Protein AF-A0A1H8Z4J7-F1 (afdb_monomer_lite)

Secondary structure (DSSP, 8-state):
-EEEEETTEEEEEETTTEEEEEE---SSPPPHHHHHHS--EEEEEPPTTS-GGG--GGGS---TT------HHHHHHHHHHHHHHHHHHHHHHHHHHS-------------S--HHHHHHHHHHHHHHHHHHTT-SSS------------

pLDDT: mean 73.07, std 20.24, range [37.69, 95.62]

Structure (mmCIF, N/CA/C/O backbone):
data_AF-A0A1H8Z4J7-F1
#
_entry.id   AF-A0A1H8Z4J7-F1
#
loop_
_atom_site.group_PDB
_atom_site.id
_atom_site.type_symbol
_atom_site.label_atom_id
_atom_site.label_alt_id
_atom_site.label_comp_id
_atom_site.label_asym_id
_atom_site.label_entity_id
_atom_site.label_seq_id
_atom_site.pdbx_PDB_ins_code
_atom_site.Cartn_x
_atom_site.Cartn_y
_atom_site.Cartn_z
_atom_site.occupancy
_atom_site.B_iso_or_equiv
_atom_site.auth_seq_id
_atom_site.auth_comp_id
_atom_site.auth_asym_id
_atom_site.auth_atom_id
_atom_site.pdbx_PDB_model_num
ATOM 1 N N . MET A 1 1 ? -9.553 7.501 0.071 1.00 84.44 1 MET A N 1
ATOM 2 C CA . MET A 1 1 ? -8.808 6.503 0.862 1.00 84.44 1 MET A CA 1
ATOM 3 C C . MET A 1 1 ? -7.608 7.204 1.461 1.00 84.44 1 MET A C 1
ATOM 5 O O . MET A 1 1 ? -6.874 7.839 0.710 1.0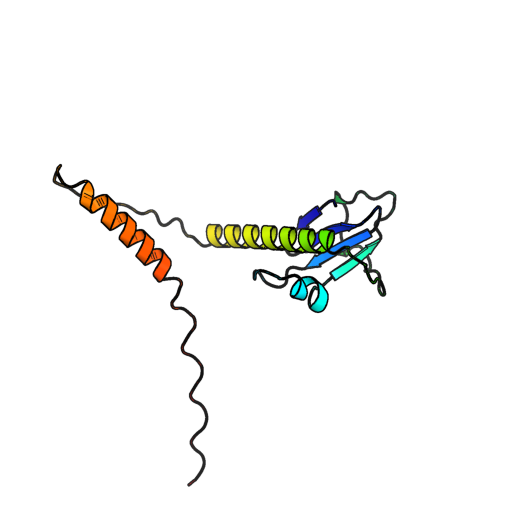0 84.44 1 MET A O 1
ATOM 9 N N . GLU A 1 2 ? -7.452 7.175 2.780 1.00 91.00 2 GLU A N 1
ATOM 10 C CA . GLU A 1 2 ? -6.272 7.767 3.422 1.00 91.00 2 GLU A CA 1
ATOM 11 C C . GLU A 1 2 ? -5.073 6.826 3.279 1.00 91.00 2 GLU A C 1
ATOM 13 O O . GLU A 1 2 ? -5.230 5.606 3.180 1.00 91.00 2 GLU A O 1
ATOM 18 N N . THR A 1 3 ? -3.865 7.385 3.205 1.00 94.19 3 THR A N 1
ATOM 19 C CA . THR A 1 3 ? -2.643 6.603 2.990 1.00 94.19 3 THR A CA 1
ATOM 20 C C . THR A 1 3 ? -1.508 7.129 3.847 1.00 94.19 3 THR A C 1
ATOM 22 O O . THR A 1 3 ? -1.215 8.324 3.844 1.00 94.19 3 THR A O 1
ATOM 25 N N . MET A 1 4 ? -0.826 6.214 4.526 1.00 94.62 4 MET A N 1
ATOM 26 C CA . MET A 1 4 ? 0.388 6.475 5.290 1.00 94.62 4 MET A CA 1
ATOM 27 C C . MET A 1 4 ? 1.521 5.610 4.728 1.00 94.62 4 MET A C 1
ATOM 29 O O . MET A 1 4 ? 1.294 4.496 4.259 1.00 94.62 4 MET A O 1
ATOM 33 N N . LYS A 1 5 ? 2.747 6.138 4.704 1.00 93.81 5 LYS A N 1
ATOM 34 C CA . LYS A 1 5 ? 3.886 5.512 4.014 1.00 93.81 5 LYS A CA 1
ATOM 35 C C . LYS A 1 5 ? 5.096 5.471 4.944 1.00 93.81 5 LYS A C 1
ATOM 37 O O . LYS A 1 5 ? 5.659 6.519 5.256 1.00 93.81 5 LYS A O 1
ATOM 42 N N . HIS A 1 6 ? 5.512 4.271 5.344 1.00 92.56 6 HIS A N 1
ATOM 43 C CA . HIS A 1 6 ? 6.707 4.044 6.157 1.00 92.56 6 HIS A CA 1
ATOM 44 C C . HIS A 1 6 ? 7.471 2.847 5.610 1.00 92.56 6 HIS A C 1
ATOM 46 O O . HIS A 1 6 ? 7.165 1.711 5.955 1.00 92.56 6 HIS A O 1
ATOM 52 N N . TYR A 1 7 ? 8.450 3.111 4.743 1.00 90.75 7 TYR A N 1
ATOM 53 C CA . TYR A 1 7 ? 9.228 2.078 4.066 1.00 90.75 7 TYR A CA 1
ATOM 54 C C . TYR A 1 7 ? 9.727 0.991 5.042 1.00 90.75 7 TYR A C 1
ATOM 56 O O . TYR A 1 7 ? 10.319 1.344 6.065 1.00 90.75 7 TYR A O 1
ATOM 64 N N . PRO A 1 8 ? 9.527 -0.307 4.735 1.00 93.62 8 PRO A N 1
ATOM 65 C CA . PRO A 1 8 ? 9.032 -0.869 3.468 1.00 93.62 8 PRO A CA 1
ATOM 66 C C . PRO A 1 8 ? 7.502 -1.010 3.356 1.00 93.62 8 PRO A C 1
ATOM 68 O O . PRO A 1 8 ? 7.020 -1.674 2.444 1.00 93.62 8 PRO A O 1
ATOM 71 N N . PHE A 1 9 ? 6.727 -0.400 4.247 1.00 94.56 9 PHE A N 1
ATOM 72 C CA . PHE A 1 9 ? 5.280 -0.583 4.347 1.00 94.56 9 PHE A CA 1
ATOM 73 C C . PHE A 1 9 ? 4.480 0.613 3.825 1.00 94.56 9 PHE A C 1
ATOM 75 O O . PHE A 1 9 ? 4.851 1.784 3.990 1.00 94.56 9 PHE A O 1
ATOM 82 N N . ILE A 1 10 ? 3.335 0.307 3.224 1.00 94.94 10 ILE A N 1
ATOM 83 C CA . ILE A 1 10 ? 2.305 1.275 2.859 1.00 94.94 10 ILE A CA 1
ATOM 84 C C . ILE A 1 10 ? 1.006 0.859 3.535 1.00 94.94 10 ILE A C 1
ATOM 86 O O . ILE A 1 10 ? 0.610 -0.299 3.463 1.00 94.94 10 ILE A O 1
ATOM 90 N N . TYR A 1 11 ? 0.350 1.816 4.175 1.00 95.06 11 TYR A N 1
ATOM 91 C CA . TYR A 1 11 ? -0.869 1.618 4.940 1.00 95.06 11 TYR A CA 1
ATOM 92 C C . TYR A 1 11 ? -2.004 2.334 4.227 1.00 95.06 11 TYR A C 1
ATOM 94 O O . TYR A 1 11 ? -1.878 3.517 3.891 1.00 95.06 11 TYR A O 1
ATOM 102 N N . PHE A 1 12 ? -3.120 1.644 4.048 1.00 93.38 12 PHE A N 1
ATOM 103 C CA . PHE A 1 12 ? -4.322 2.184 3.435 1.00 93.38 12 PHE A CA 1
ATOM 104 C C . PHE A 1 12 ? -5.488 2.048 4.402 1.00 93.38 12 PHE A C 1
ATOM 106 O O . PHE A 1 12 ? -5.836 0.933 4.789 1.00 93.38 12 PHE A O 1
ATOM 113 N N . LEU A 1 13 ? -6.102 3.173 4.772 1.00 92.31 13 LEU A N 1
ATOM 114 C CA . LEU A 1 13 ? -7.342 3.152 5.540 1.00 92.31 13 LEU A CA 1
ATOM 115 C C . LEU A 1 13 ? -8.496 2.843 4.587 1.00 92.31 13 LEU A C 1
ATOM 117 O O . LEU A 1 13 ? -8.942 3.704 3.819 1.00 92.31 13 LEU A O 1
ATOM 121 N N . TYR A 1 14 ? -8.932 1.593 4.621 1.00 86.88 14 TYR A N 1
ATOM 122 C CA . TYR A 1 14 ? -10.080 1.089 3.898 1.00 86.88 14 TYR A CA 1
ATOM 123 C C . TYR A 1 14 ? -11.336 1.231 4.768 1.00 86.88 14 TYR A C 1
ATOM 125 O O . TYR A 1 14 ? -11.369 0.851 5.938 1.00 86.88 14 TYR A O 1
ATOM 133 N N . GLU A 1 15 ? -12.382 1.822 4.195 1.00 83.12 15 GLU A N 1
ATOM 134 C CA . GLU A 1 15 ? -13.606 2.176 4.923 1.00 83.12 15 GLU A CA 1
ATOM 135 C C . GLU A 1 15 ? -13.326 3.010 6.192 1.00 83.12 15 GLU A C 1
ATOM 137 O O . GLU A 1 15 ? -12.624 4.016 6.113 1.00 83.12 15 GLU A O 1
ATOM 142 N N . ARG A 1 16 ? -13.933 2.668 7.340 1.00 83.88 16 ARG A N 1
ATOM 143 C CA . ARG A 1 16 ? -13.807 3.446 8.586 1.00 83.88 16 ARG A CA 1
ATOM 144 C C . ARG A 1 16 ? -12.737 2.908 9.530 1.00 83.88 16 ARG A C 1
ATOM 146 O O . ARG A 1 16 ? -12.059 3.699 10.173 1.00 83.88 16 ARG A O 1
ATOM 153 N N . ASN A 1 17 ? -12.594 1.586 9.607 1.00 89.12 17 ASN A N 1
ATOM 154 C CA . ASN A 1 17 ? -11.812 0.928 10.654 1.00 89.12 17 ASN A CA 1
ATOM 155 C C . ASN A 1 17 ? -10.943 -0.215 10.107 1.00 89.12 17 ASN A C 1
ATOM 157 O O . ASN A 1 17 ? -10.489 -1.046 10.883 1.00 89.12 17 ASN A O 1
ATOM 161 N N . GLN A 1 18 ? -10.752 -0.333 8.793 1.00 89.62 18 GLN A N 1
ATOM 162 C CA . GLN A 1 18 ? -9.920 -1.397 8.230 1.00 89.62 18 GLN A CA 1
ATOM 163 C C . GLN A 1 18 ? -8.630 -0.794 7.699 1.00 89.62 18 GLN A C 1
ATOM 165 O O . GLN A 1 18 ? -8.650 0.184 6.958 1.00 89.62 18 GLN A O 1
ATOM 170 N N . VAL A 1 19 ? -7.497 -1.370 8.073 1.00 92.38 19 VAL A N 1
ATOM 171 C CA . VAL A 1 19 ? -6.195 -0.957 7.559 1.00 92.38 19 VAL A CA 1
ATOM 172 C C . VAL A 1 19 ? -5.621 -2.097 6.744 1.00 92.38 19 VAL A C 1
ATOM 174 O O . VAL A 1 19 ? -5.421 -3.195 7.253 1.00 92.38 19 VAL A O 1
ATOM 177 N N . LEU A 1 20 ? -5.358 -1.825 5.470 1.00 91.69 20 LEU A N 1
ATOM 178 C CA . LEU A 1 20 ? -4.623 -2.729 4.598 1.00 91.69 20 LEU A CA 1
ATOM 179 C C . LEU A 1 20 ? -3.158 -2.308 4.601 1.00 91.69 20 LEU A C 1
ATOM 181 O O . LEU A 1 20 ? -2.834 -1.160 4.284 1.00 91.69 20 LEU A O 1
ATOM 185 N N . VAL A 1 21 ? -2.281 -3.236 4.955 1.00 93.19 21 VAL A N 1
ATOM 186 C CA . VAL A 1 21 ? -0.835 -3.040 4.955 1.00 93.19 21 VAL A CA 1
ATOM 187 C C . VAL A 1 21 ? -0.256 -3.797 3.776 1.00 93.19 21 VAL A C 1
ATOM 189 O O . VAL A 1 21 ? -0.456 -5.000 3.634 1.00 93.19 21 VAL A O 1
ATOM 192 N N . TYR A 1 22 ? 0.450 -3.067 2.922 1.00 92.44 22 TYR A N 1
ATOM 193 C CA . TYR A 1 22 ? 1.195 -3.614 1.802 1.00 92.44 22 TYR A CA 1
ATOM 194 C C . TYR A 1 22 ? 2.687 -3.505 2.077 1.00 92.44 22 TYR A C 1
ATOM 196 O O . TYR A 1 22 ? 3.206 -2.408 2.318 1.00 92.44 22 TYR A O 1
ATOM 204 N N . LYS A 1 23 ? 3.391 -4.630 1.979 1.00 93.56 23 LYS A N 1
ATOM 205 C CA . LYS A 1 23 ? 4.846 -4.664 2.104 1.00 93.56 23 LYS A CA 1
ATOM 206 C C . LYS A 1 23 ? 5.518 -4.639 0.735 1.00 93.56 23 LYS A C 1
ATOM 208 O O . LYS A 1 23 ? 5.305 -5.495 -0.121 1.00 93.56 23 LYS A O 1
ATOM 213 N N . ILE A 1 24 ? 6.400 -3.667 0.540 1.00 91.69 24 ILE A N 1
ATOM 214 C CA . ILE A 1 24 ? 7.225 -3.553 -0.661 1.00 91.69 24 ILE A CA 1
ATOM 215 C C . ILE A 1 24 ? 8.343 -4.590 -0.578 1.00 91.69 24 ILE A C 1
ATOM 217 O O . ILE A 1 24 ? 9.321 -4.415 0.146 1.00 91.69 24 ILE A O 1
ATOM 221 N N . GLN A 1 25 ? 8.203 -5.675 -1.338 1.00 89.69 25 GLN A N 1
ATOM 222 C CA . GLN A 1 25 ? 9.236 -6.709 -1.446 1.00 89.69 25 GLN A CA 1
ATOM 223 C C . GLN A 1 25 ? 10.372 -6.314 -2.395 1.00 89.69 25 GLN A C 1
ATOM 225 O O . GLN A 1 25 ? 11.535 -6.632 -2.157 1.00 89.69 25 GLN A O 1
ATOM 230 N N . THR A 1 26 ? 10.028 -5.654 -3.500 1.00 88.12 26 THR A N 1
ATOM 231 C CA . THR A 1 26 ? 10.975 -5.259 -4.543 1.00 88.12 26 THR A CA 1
ATOM 232 C C . THR A 1 26 ? 10.728 -3.815 -4.929 1.00 88.12 26 THR A C 1
ATOM 234 O O . THR A 1 26 ? 9.624 -3.295 -4.776 1.00 88.12 26 THR A O 1
ATOM 237 N N . LEU A 1 27 ? 11.757 -3.169 -5.465 1.00 90.12 27 LEU A N 1
ATOM 238 C CA . LEU A 1 27 ? 11.597 -1.847 -6.049 1.00 90.12 27 LEU A CA 1
ATOM 239 C C . LEU A 1 27 ? 11.074 -1.922 -7.483 1.00 90.12 27 LEU A C 1
ATOM 241 O O . LEU A 1 27 ? 11.043 -0.892 -8.134 1.00 90.12 27 LEU A O 1
ATOM 245 N N . ASP A 1 28 ? 10.705 -3.085 -8.016 1.00 90.81 28 ASP A N 1
ATOM 246 C CA . ASP A 1 28 ? 10.188 -3.180 -9.378 1.00 90.81 28 ASP A CA 1
ATOM 247 C C . ASP A 1 28 ? 8.781 -2.615 -9.503 1.00 90.81 28 ASP A C 1
ATOM 249 O O . ASP A 1 28 ? 8.006 -2.605 -8.552 1.00 90.81 28 ASP A O 1
ATOM 253 N N . TYR A 1 29 ? 8.471 -2.089 -10.689 1.00 90.38 29 TYR A N 1
ATOM 254 C CA . TYR A 1 29 ? 7.134 -1.581 -10.960 1.00 90.38 29 TYR A CA 1
ATOM 255 C C . TYR A 1 29 ? 6.158 -2.752 -10.888 1.00 90.38 29 TYR A C 1
ATOM 257 O O . TYR A 1 29 ? 6.369 -3.782 -11.534 1.00 90.38 29 TYR A O 1
ATOM 265 N N . ILE A 1 30 ? 5.102 -2.594 -10.102 1.00 91.19 30 ILE A N 1
ATOM 266 C CA . ILE A 1 30 ? 4.121 -3.645 -9.880 1.00 91.19 30 ILE A CA 1
ATOM 267 C C . ILE A 1 30 ? 2.886 -3.411 -10.741 1.00 91.19 30 ILE A C 1
ATOM 269 O O . ILE A 1 30 ? 2.467 -2.280 -10.980 1.00 91.19 30 ILE A O 1
ATOM 273 N N . THR A 1 31 ? 2.291 -4.498 -11.215 1.00 90.44 31 THR A N 1
ATOM 274 C CA . THR A 1 31 ? 1.026 -4.469 -11.954 1.00 90.44 31 THR A CA 1
ATOM 275 C C . THR A 1 31 ? -0.145 -4.842 -11.050 1.00 90.44 31 THR A C 1
ATOM 277 O O . THR A 1 31 ? 0.038 -5.319 -9.929 1.00 90.44 31 THR A O 1
ATOM 280 N N . LEU A 1 32 ? -1.363 -4.698 -11.572 1.00 88.19 32 LEU A N 1
ATOM 281 C CA . LEU A 1 32 ? -2.581 -5.166 -10.914 1.00 88.19 32 LEU A CA 1
ATOM 282 C C . LEU A 1 32 ? -2.492 -6.643 -10.500 1.00 88.19 32 LEU A C 1
ATOM 284 O O . LEU A 1 32 ? -2.835 -6.992 -9.376 1.00 88.19 32 LEU A O 1
ATOM 288 N N . ALA A 1 33 ? -1.971 -7.499 -11.385 1.00 86.69 33 ALA A N 1
ATOM 289 C CA . ALA A 1 33 ? -1.805 -8.924 -11.109 1.00 86.69 33 ALA A CA 1
ATOM 290 C C . ALA A 1 33 ? -0.804 -9.166 -9.971 1.00 86.69 33 ALA A C 1
ATOM 292 O O . ALA A 1 33 ? -1.028 -10.023 -9.123 1.00 86.69 33 ALA A O 1
ATOM 293 N N . ASN A 1 34 ? 0.269 -8.369 -9.890 1.00 86.19 34 ASN A N 1
ATOM 294 C CA . ASN A 1 34 ? 1.203 -8.455 -8.767 1.00 86.19 34 ASN A CA 1
ATOM 295 C C . ASN A 1 34 ? 0.516 -8.115 -7.444 1.00 86.19 34 ASN A C 1
ATOM 297 O O . ASN A 1 34 ? 0.741 -8.814 -6.465 1.00 86.19 34 ASN A O 1
ATOM 301 N N . VAL A 1 35 ? -0.325 -7.078 -7.428 1.00 84.56 35 VAL A N 1
ATOM 302 C CA . VAL A 1 35 ? -1.073 -6.672 -6.234 1.00 84.56 35 VAL A CA 1
ATOM 303 C C . VAL A 1 35 ? -2.077 -7.740 -5.802 1.00 84.56 35 VAL A C 1
ATOM 305 O O . VAL A 1 35 ? -2.160 -8.022 -4.612 1.00 84.56 35 VAL A O 1
ATOM 308 N N . VAL A 1 36 ? -2.814 -8.341 -6.737 1.00 83.81 36 VAL A N 1
ATOM 309 C CA . VAL A 1 36 ? -3.893 -9.296 -6.423 1.00 83.81 36 VAL A CA 1
ATOM 310 C C . VAL A 1 36 ? -3.368 -10.696 -6.106 1.00 83.81 36 VAL A C 1
ATOM 312 O O . VAL A 1 36 ? -3.841 -11.326 -5.169 1.00 83.81 36 VAL A O 1
ATOM 315 N N . GLU A 1 37 ? -2.412 -11.201 -6.885 1.00 79.75 37 GLU A N 1
ATOM 316 C CA . GLU A 1 37 ? -1.995 -12.609 -6.809 1.00 79.75 37 GLU A CA 1
ATOM 317 C C . GLU A 1 37 ? -0.768 -12.826 -5.923 1.00 79.75 37 GLU A C 1
ATOM 319 O O . GLU A 1 37 ? -0.580 -13.911 -5.377 1.00 79.75 37 GLU A O 1
ATOM 324 N N . LYS A 1 38 ? 0.109 -11.820 -5.834 1.00 77.75 38 LYS A N 1
ATOM 325 C CA . LYS A 1 38 ? 1.431 -11.938 -5.196 1.00 77.75 38 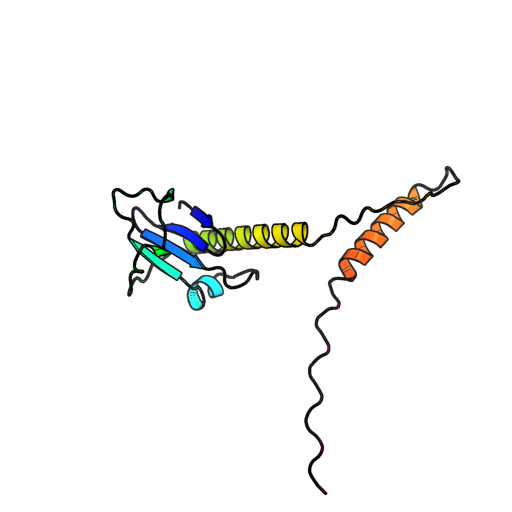LYS A CA 1
ATOM 326 C C . LYS A 1 38 ? 1.644 -10.946 -4.062 1.00 77.75 38 LYS A C 1
ATOM 328 O O . LYS A 1 38 ? 2.702 -10.975 -3.438 1.00 77.75 38 LYS A O 1
ATOM 333 N N . GLY A 1 39 ? 0.695 -10.042 -3.838 1.00 72.31 39 GLY A N 1
ATOM 334 C CA . GLY A 1 39 ? 0.829 -9.007 -2.831 1.00 72.31 39 GLY A CA 1
ATOM 335 C C . GLY A 1 39 ? 0.862 -9.622 -1.439 1.00 72.31 39 GLY A C 1
ATOM 336 O O . GLY A 1 39 ? -0.050 -10.358 -1.069 1.00 72.31 39 GLY A O 1
ATOM 337 N N . GLU A 1 40 ? 1.896 -9.298 -0.663 1.00 81.75 40 GLU A N 1
ATOM 338 C CA . GLU A 1 40 ? 1.884 -9.505 0.786 1.00 81.75 40 GLU A CA 1
ATOM 339 C C . GLU A 1 40 ? 0.984 -8.432 1.399 1.00 81.75 40 GLU A C 1
ATOM 341 O O . GLU A 1 40 ? 1.423 -7.311 1.677 1.00 81.75 40 GLU A O 1
ATOM 346 N N . TRP A 1 41 ? -0.296 -8.780 1.516 1.00 87.38 41 TRP A N 1
ATOM 347 C CA . TRP A 1 41 ? -1.315 -7.971 2.164 1.00 87.38 41 TRP A CA 1
ATOM 348 C C . TRP A 1 41 ? -1.607 -8.511 3.551 1.00 87.38 41 TRP A C 1
ATOM 350 O O . TRP A 1 41 ? -1.903 -9.693 3.719 1.00 87.38 41 TRP A O 1
ATOM 360 N N . GLU A 1 42 ? -1.608 -7.611 4.521 1.00 90.69 42 GLU A N 1
ATOM 361 C CA . GLU A 1 42 ? -2.088 -7.884 5.867 1.00 90.69 42 GLU A CA 1
ATOM 362 C C . GLU A 1 42 ? -3.247 -6.932 6.166 1.00 90.69 42 GLU A C 1
ATOM 364 O O . GLU A 1 42 ? -3.174 -5.727 5.913 1.00 90.69 42 GLU A O 1
ATOM 369 N N . GLY A 1 43 ? -4.357 -7.492 6.641 1.00 91.12 43 GLY A N 1
ATOM 370 C CA . GLY A 1 43 ? -5.544 -6.736 7.022 1.00 91.12 43 GLY A CA 1
ATOM 371 C C . GLY A 1 43 ? -5.608 -6.573 8.531 1.00 91.12 43 GLY A C 1
ATOM 372 O O . GLY A 1 43 ? -5.434 -7.542 9.266 1.00 91.12 43 GLY A O 1
ATOM 373 N N . TYR A 1 44 ? -5.900 -5.363 8.991 1.00 92.25 44 TYR A N 1
ATOM 374 C CA . TYR A 1 44 ? -6.026 -5.040 10.406 1.00 92.25 44 TYR A CA 1
ATOM 375 C C . TYR A 1 44 ? -7.323 -4.300 10.678 1.00 92.25 44 TYR A C 1
ATOM 377 O O . TYR A 1 44 ? -7.841 -3.564 9.837 1.00 92.25 44 TYR A O 1
ATOM 385 N N . GLU A 1 45 ? -7.827 -4.478 11.890 1.00 91.38 45 GLU A N 1
ATOM 386 C CA . GLU A 1 45 ? -8.948 -3.713 12.408 1.00 91.38 45 GLU A CA 1
ATOM 387 C C . GLU A 1 45 ? -8.405 -2.602 13.306 1.00 91.38 45 GLU A C 1
ATOM 389 O O . GLU A 1 45 ? -7.763 -2.863 14.320 1.00 91.38 45 GLU A O 1
ATOM 394 N N . LEU A 1 46 ? -8.652 -1.360 12.910 1.00 91.31 46 LEU A N 1
ATOM 395 C CA . LEU A 1 46 ? -8.331 -0.178 13.688 1.00 91.31 46 LEU A CA 1
ATOM 396 C C . LEU A 1 46 ? -9.370 -0.011 14.797 1.00 91.31 46 LEU A C 1
ATOM 398 O O . LEU A 1 46 ? -10.581 -0.050 14.549 1.00 91.31 46 LEU A O 1
ATOM 402 N N . LEU A 1 47 ? -8.905 0.206 16.027 1.00 88.62 47 LEU A N 1
ATOM 403 C CA . LEU A 1 47 ? -9.806 0.476 17.139 1.00 88.62 47 LEU A CA 1
ATOM 404 C C . LEU A 1 47 ? -10.565 1.792 16.890 1.00 88.62 47 LEU A C 1
ATOM 406 O O . LEU A 1 47 ? -9.953 2.770 16.468 1.00 88.62 47 LEU A O 1
ATOM 410 N N . PRO A 1 48 ? -11.871 1.887 17.210 1.00 84.12 48 PRO A N 1
ATOM 411 C CA . PRO A 1 48 ? -12.668 3.092 16.938 1.00 84.12 48 PRO A CA 1
ATOM 412 C C . PRO A 1 48 ? -12.125 4.386 17.564 1.00 84.12 48 PRO A C 1
ATOM 414 O O . PRO A 1 48 ? -12.450 5.480 17.111 1.00 84.12 48 PRO A O 1
ATOM 417 N N . SER A 1 49 ? -11.346 4.268 18.639 1.00 85.38 49 SER A N 1
ATOM 418 C CA . SER A 1 49 ? -10.723 5.385 19.353 1.00 85.38 49 SER A CA 1
ATOM 419 C C . SER A 1 49 ? -9.304 5.704 18.882 1.00 85.38 49 SER A C 1
ATOM 421 O O . SER A 1 49 ? -8.725 6.685 19.346 1.00 85.38 49 SER A O 1
ATOM 423 N N . GLU A 1 50 ? -8.716 4.869 18.026 1.00 87.88 50 GLU A N 1
ATOM 424 C CA . GLU A 1 50 ? -7.344 5.022 17.562 1.00 87.88 50 GLU A CA 1
ATOM 425 C C . GLU A 1 50 ? -7.313 5.764 16.217 1.00 87.88 50 GLU A C 1
ATOM 427 O O . GLU A 1 50 ? -7.979 5.352 15.266 1.00 87.88 50 GLU A O 1
ATOM 432 N N . PRO A 1 51 ? -6.551 6.864 16.096 1.00 91.06 51 PRO A N 1
ATOM 433 C CA . PRO A 1 51 ? -6.392 7.533 14.817 1.00 91.06 51 PRO A CA 1
ATOM 434 C C . PRO A 1 51 ? -5.495 6.716 13.880 1.00 91.06 51 PRO A C 1
ATOM 436 O O . PRO A 1 51 ? -4.456 6.191 14.271 1.00 91.06 51 PRO A O 1
ATOM 439 N N . PHE A 1 52 ? -5.841 6.691 12.593 1.00 92.62 52 PHE A N 1
ATOM 440 C CA . PHE A 1 52 ? -5.089 5.955 11.570 1.00 92.62 52 PHE A CA 1
ATOM 441 C C . PHE A 1 52 ? -3.593 6.322 11.517 1.00 92.62 52 PHE A C 1
ATOM 443 O O . PHE A 1 52 ? -2.742 5.478 11.256 1.00 92.62 52 PHE A O 1
ATOM 450 N N . THR A 1 53 ? -3.244 7.572 11.819 1.00 91.38 53 THR A N 1
ATOM 451 C CA . THR A 1 53 ? -1.857 8.061 11.802 1.00 91.38 53 THR A CA 1
ATOM 452 C C . THR A 1 53 ? -0.976 7.490 12.917 1.00 91.38 53 THR A C 1
ATOM 454 O O . THR A 1 53 ? 0.254 7.503 12.793 1.00 91.38 53 THR A O 1
ATOM 457 N N . THR A 1 54 ? -1.567 6.993 14.008 1.00 90.75 54 THR A N 1
ATOM 458 C CA . THR A 1 54 ? -0.819 6.366 15.109 1.00 90.75 54 THR A CA 1
ATOM 459 C C . THR A 1 54 ? -0.709 4.860 14.967 1.00 90.75 54 THR A C 1
ATOM 461 O O . THR A 1 54 ? 0.112 4.273 15.666 1.00 90.75 54 THR A O 1
ATOM 464 N N . PHE A 1 55 ? -1.465 4.260 14.045 1.00 92.38 55 PHE A N 1
ATOM 465 C CA . PHE A 1 55 ? -1.498 2.819 13.843 1.00 92.38 55 PHE A CA 1
ATOM 466 C C . PHE A 1 55 ? -0.096 2.242 13.585 1.00 92.38 55 PHE A C 1
ATOM 468 O O . PHE A 1 55 ? 0.705 2.795 12.815 1.00 92.38 55 PHE A O 1
ATOM 475 N N . ARG A 1 56 ? 0.201 1.116 14.244 1.00 91.31 56 ARG A N 1
ATOM 476 C CA . ARG A 1 56 ? 1.436 0.331 14.100 1.00 91.31 56 ARG A CA 1
ATOM 477 C C . ARG A 1 56 ? 1.072 -1.141 13.951 1.00 91.31 56 ARG A C 1
ATOM 479 O O . ARG A 1 56 ? 0.546 -1.750 14.881 1.00 91.31 56 ARG A O 1
ATOM 486 N N . HIS A 1 57 ? 1.357 -1.705 12.782 1.00 92.38 57 HIS A N 1
ATOM 487 C CA . HIS A 1 57 ? 0.977 -3.081 12.466 1.00 92.38 57 HIS A CA 1
ATOM 488 C C . HIS A 1 57 ? 1.744 -4.106 13.315 1.00 92.38 57 HIS A C 1
ATOM 490 O O . HIS A 1 57 ? 1.213 -5.163 13.619 1.00 92.38 57 HIS A O 1
ATOM 496 N N . GLU A 1 58 ? 2.944 -3.763 13.790 1.00 91.19 58 GLU A N 1
ATOM 497 C CA . GLU A 1 58 ? 3.782 -4.619 14.638 1.00 91.19 58 GLU A CA 1
ATOM 498 C C . GLU A 1 58 ? 3.213 -4.821 16.052 1.00 91.19 58 GLU A C 1
ATOM 500 O O . GLU A 1 58 ? 3.654 -5.708 16.781 1.00 91.19 58 GLU A O 1
ATOM 505 N N . GLN A 1 59 ? 2.272 -3.966 16.462 1.00 91.25 59 GLN A N 1
ATOM 506 C CA . GLN A 1 59 ? 1.608 -4.022 17.768 1.00 91.25 59 GLN A CA 1
ATOM 507 C C . GLN A 1 59 ? 0.223 -4.676 17.691 1.00 91.25 59 GLN A C 1
ATOM 509 O O . GLN A 1 59 ? -0.469 -4.752 18.704 1.00 91.25 59 GLN A O 1
ATOM 514 N N . SER A 1 60 ? -0.190 -5.103 16.497 1.00 88.75 60 SER A N 1
ATOM 515 C CA . SER A 1 60 ? -1.524 -5.624 16.222 1.00 88.75 60 SER A CA 1
ATOM 516 C C . SER A 1 60 ? -1.432 -7.005 15.591 1.00 88.75 60 SER A C 1
ATOM 518 O O . SER A 1 60 ? -0.513 -7.289 14.828 1.00 88.75 60 SER A O 1
ATOM 520 N N . ASP A 1 61 ? -2.423 -7.847 15.859 1.00 89.62 61 ASP A N 1
ATOM 521 C CA . ASP A 1 61 ? -2.530 -9.135 15.185 1.00 89.62 61 ASP A CA 1
ATOM 522 C C . ASP A 1 61 ? -3.268 -8.966 13.847 1.00 89.62 61 ASP A C 1
ATOM 524 O O . ASP A 1 61 ? -4.347 -8.354 13.814 1.00 89.62 61 ASP A O 1
ATOM 528 N N . PRO A 1 62 ? -2.720 -9.489 12.736 1.00 90.50 62 PRO A N 1
ATOM 529 C CA . PRO A 1 62 ? -3.410 -9.462 11.459 1.00 90.50 62 PRO A CA 1
ATOM 530 C C . PRO A 1 62 ? -4.691 -10.298 11.536 1.00 90.50 62 PRO A C 1
ATOM 532 O O . PRO A 1 62 ? -4.754 -11.355 12.168 1.00 90.50 62 PRO A O 1
ATOM 535 N N . LYS A 1 63 ? -5.741 -9.827 10.869 1.00 87.19 63 LYS A N 1
ATOM 536 C CA . LYS A 1 63 ? -7.012 -10.543 10.771 1.00 87.19 63 LYS A CA 1
ATOM 537 C C . LYS A 1 63 ? -6.913 -11.613 9.690 1.00 87.19 63 LYS A C 1
ATOM 539 O O . LYS A 1 63 ? -6.913 -11.319 8.495 1.00 87.19 63 LYS A O 1
ATOM 544 N N . GLU A 1 64 ? -6.876 -12.870 10.115 1.00 79.25 64 GLU A N 1
ATOM 545 C CA . GLU A 1 64 ? -6.975 -14.009 9.205 1.00 79.25 64 GLU A CA 1
ATOM 546 C C . GLU A 1 64 ? -8.392 -14.136 8.616 1.00 79.25 64 GLU A C 1
ATOM 548 O O . GLU A 1 64 ? -9.397 -13.847 9.269 1.00 79.25 64 GLU A O 1
ATOM 553 N N . GLY A 1 65 ? -8.482 -14.588 7.362 1.00 66.69 65 GLY A N 1
ATOM 554 C CA . GLY A 1 65 ? -9.761 -14.865 6.698 1.00 66.69 65 GLY A CA 1
ATOM 555 C C . GLY A 1 65 ? -10.483 -13.644 6.118 1.00 66.69 65 GLY A C 1
ATOM 556 O O . GLY A 1 65 ? -11.627 -13.767 5.680 1.00 66.69 65 GLY A O 1
ATOM 557 N N . TRP A 1 66 ? -9.842 -12.473 6.075 1.00 69.62 66 TRP A N 1
ATOM 558 C CA . TRP A 1 66 ? -10.386 -11.310 5.374 1.00 69.62 66 TRP A CA 1
ATOM 559 C C . TRP A 1 66 ? -10.118 -11.388 3.872 1.00 69.62 66 TRP A C 1
ATOM 561 O O . TRP A 1 66 ? -8.989 -11.243 3.410 1.00 69.62 66 TRP A O 1
ATOM 571 N N . SER A 1 67 ? -11.186 -11.555 3.095 1.00 65.12 67 SER A N 1
ATOM 572 C CA . SER A 1 67 ? -11.184 -11.219 1.673 1.00 65.12 67 SER A CA 1
ATOM 573 C C . SER A 1 67 ? -11.698 -9.792 1.517 1.00 65.12 67 SER A C 1
ATOM 575 O O . SER A 1 67 ? -12.890 -9.538 1.707 1.00 65.12 67 SER A O 1
ATOM 577 N N . PHE A 1 68 ? -10.820 -8.854 1.180 1.00 67.56 68 PHE A N 1
ATOM 578 C CA . PHE A 1 68 ? -11.237 -7.494 0.872 1.00 67.56 68 PHE A CA 1
ATOM 579 C C . PHE A 1 68 ? -11.624 -7.424 -0.611 1.00 67.56 68 PHE A C 1
ATOM 581 O O . PHE A 1 68 ? -10.808 -7.624 -1.509 1.00 67.56 68 PHE A O 1
ATOM 588 N N . TRP A 1 69 ? -12.910 -7.186 -0.870 1.00 65.38 69 TRP A N 1
ATOM 589 C CA . TRP A 1 69 ? -13.405 -6.933 -2.219 1.00 65.38 69 TRP A CA 1
ATOM 590 C C . TRP A 1 69 ? -13.155 -5.470 -2.561 1.00 65.38 69 TRP A C 1
ATOM 592 O O . TRP A 1 69 ? -13.857 -4.580 -2.088 1.00 65.38 69 TRP A O 1
ATOM 602 N N . VAL A 1 70 ? -12.136 -5.229 -3.379 1.00 72.50 70 VAL A N 1
ATOM 603 C CA . VAL A 1 70 ? -11.770 -3.889 -3.839 1.00 72.50 70 VAL A CA 1
ATOM 604 C C . VAL A 1 70 ? -12.412 -3.646 -5.196 1.00 72.50 70 VAL A C 1
ATOM 606 O O . VAL A 1 70 ? -12.217 -4.426 -6.128 1.00 72.50 70 VAL A O 1
ATOM 609 N N . ALA A 1 71 ? -13.164 -2.554 -5.329 1.00 81.12 71 ALA A N 1
ATOM 610 C CA . ALA A 1 71 ? -13.644 -2.106 -6.632 1.00 81.12 71 ALA A CA 1
ATOM 611 C C . ALA A 1 71 ? -12.457 -1.862 -7.584 1.00 81.12 71 ALA A C 1
ATOM 613 O O . ALA A 1 71 ? -11.401 -1.395 -7.157 1.00 81.12 71 ALA A O 1
ATOM 614 N N . ALA A 1 72 ? -12.618 -2.139 -8.881 1.00 80.12 72 ALA A N 1
ATOM 615 C CA . ALA A 1 72 ? -11.523 -2.034 -9.854 1.00 80.12 72 ALA A CA 1
ATOM 616 C C . ALA A 1 72 ? -10.844 -0.646 -9.857 1.00 80.12 72 ALA A C 1
ATOM 618 O O . ALA A 1 72 ? -9.625 -0.545 -9.983 1.00 80.12 72 ALA A O 1
ATOM 619 N N . GLU A 1 73 ? -11.624 0.415 -9.645 1.00 84.12 73 GLU A N 1
ATOM 620 C CA . GLU A 1 73 ? -11.141 1.793 -9.509 1.00 84.12 73 GLU A CA 1
ATOM 621 C C . GLU A 1 73 ? -10.228 1.996 -8.288 1.00 84.12 73 GLU A C 1
ATOM 623 O O . GLU A 1 73 ? -9.158 2.596 -8.397 1.00 84.12 73 GLU A O 1
ATOM 628 N N . HIS A 1 74 ? -10.594 1.429 -7.136 1.00 85.56 74 HIS A N 1
ATOM 629 C CA . HIS A 1 74 ? -9.777 1.475 -5.925 1.00 85.56 74 HIS A CA 1
ATOM 630 C C . HIS A 1 74 ? -8.495 0.658 -6.095 1.00 85.56 74 HIS A C 1
ATOM 632 O O . HIS A 1 74 ? -7.434 1.065 -5.628 1.00 85.56 74 HIS A O 1
ATOM 638 N N . LEU A 1 75 ? -8.577 -0.466 -6.806 1.00 87.25 75 LEU A N 1
ATOM 639 C CA . LEU A 1 75 ? -7.430 -1.323 -7.062 1.00 87.25 75 LEU A CA 1
ATOM 640 C C . LEU A 1 75 ? -6.405 -0.635 -7.976 1.00 87.25 75 LEU A C 1
ATOM 642 O O . LEU A 1 75 ? -5.208 -0.697 -7.700 1.00 87.25 75 LEU A O 1
ATOM 646 N N . SER A 1 76 ? -6.864 0.090 -9.004 1.00 90.12 76 SER A N 1
ATOM 647 C CA . SER A 1 76 ? -5.991 0.943 -9.823 1.00 90.12 76 SER A CA 1
ATOM 648 C C . SER A 1 76 ? -5.297 2.004 -8.968 1.00 90.12 76 SER A C 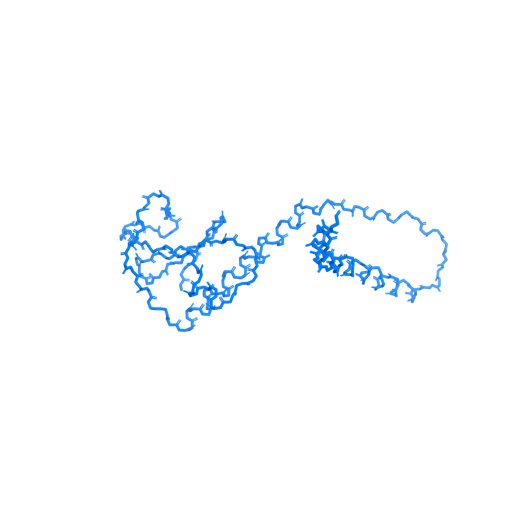1
ATOM 650 O O . SER A 1 76 ? -4.077 2.136 -9.020 1.00 90.12 76 SER A O 1
ATOM 652 N N . HIS A 1 77 ? -6.052 2.698 -8.111 1.00 91.06 77 HIS A N 1
ATOM 653 C CA . HIS A 1 77 ? -5.495 3.721 -7.225 1.00 91.06 77 HIS A CA 1
ATOM 654 C C . HIS A 1 77 ? -4.441 3.158 -6.253 1.00 91.06 77 HIS A C 1
ATOM 656 O O . HIS A 1 77 ? -3.437 3.819 -5.971 1.00 91.06 77 HIS A O 1
ATOM 662 N N . LEU A 1 78 ? -4.640 1.938 -5.735 1.00 91.31 78 LEU A N 1
ATOM 663 C CA . LEU A 1 78 ? -3.644 1.246 -4.910 1.00 91.31 78 LEU A CA 1
ATOM 664 C C . LEU A 1 78 ? -2.349 1.006 -5.692 1.00 91.31 78 LEU A C 1
ATOM 666 O O . LEU A 1 78 ? -1.278 1.377 -5.213 1.00 91.31 78 LEU A O 1
ATOM 670 N N . VAL A 1 79 ? -2.449 0.435 -6.897 1.00 92.44 79 VAL A N 1
ATOM 671 C CA . VAL A 1 79 ? -1.294 0.161 -7.767 1.00 92.44 79 VAL A CA 1
ATOM 672 C C . VAL A 1 79 ? -0.515 1.441 -8.060 1.00 92.44 79 VAL A C 1
ATOM 674 O O . VAL A 1 79 ? 0.704 1.464 -7.880 1.00 92.44 79 VAL A O 1
ATOM 677 N N . ASP A 1 80 ? -1.206 2.512 -8.449 1.00 94.31 80 ASP A N 1
ATOM 678 C CA . ASP A 1 80 ? -0.580 3.803 -8.745 1.00 94.31 80 ASP A CA 1
ATOM 679 C C . ASP A 1 80 ? 0.145 4.356 -7.512 1.00 94.31 80 ASP A C 1
ATOM 681 O O . ASP A 1 80 ? 1.325 4.700 -7.574 1.00 94.31 80 ASP A O 1
ATOM 685 N N . THR A 1 81 ? -0.512 4.323 -6.349 1.00 94.31 81 THR A N 1
ATOM 686 C CA . THR A 1 81 ? 0.069 4.817 -5.093 1.00 94.31 81 THR A CA 1
ATOM 687 C C . THR A 1 81 ? 1.319 4.041 -4.675 1.00 94.31 81 THR A C 1
ATOM 689 O O . THR A 1 81 ? 2.286 4.640 -4.183 1.00 94.31 81 THR A O 1
ATOM 692 N N . ILE A 1 82 ? 1.308 2.714 -4.844 1.00 94.19 82 ILE A N 1
ATOM 693 C CA . ILE A 1 82 ? 2.458 1.862 -4.531 1.00 94.19 82 ILE A CA 1
ATOM 694 C C . ILE A 1 82 ? 3.608 2.175 -5.489 1.00 94.19 82 ILE A C 1
ATOM 696 O O . ILE A 1 82 ? 4.733 2.407 -5.043 1.00 94.19 82 ILE A O 1
ATOM 700 N N . ASN A 1 83 ? 3.327 2.236 -6.790 1.00 95.62 83 ASN A N 1
ATOM 701 C CA . ASN A 1 83 ? 4.334 2.510 -7.806 1.00 95.62 83 ASN A CA 1
ATOM 702 C C . ASN A 1 83 ? 4.964 3.897 -7.656 1.00 95.62 83 ASN A C 1
ATOM 704 O O . ASN A 1 83 ? 6.185 4.024 -7.766 1.00 95.62 83 ASN A O 1
ATOM 708 N N . ASP A 1 84 ? 4.172 4.918 -7.336 1.00 95.06 84 ASP A N 1
ATOM 709 C CA . ASP A 1 84 ? 4.675 6.259 -7.037 1.00 95.06 84 ASP A CA 1
ATOM 710 C C . ASP A 1 84 ? 5.643 6.241 -5.854 1.00 95.06 84 ASP A C 1
ATOM 712 O O . ASP A 1 84 ? 6.705 6.873 -5.882 1.00 95.06 84 ASP A O 1
ATOM 716 N N . TYR A 1 85 ? 5.310 5.481 -4.808 1.00 95.06 85 TYR A N 1
ATOM 717 C CA . TYR A 1 85 ? 6.180 5.370 -3.647 1.00 95.06 85 TYR A CA 1
ATOM 718 C C . TYR A 1 85 ? 7.454 4.575 -3.953 1.00 95.06 85 TYR A C 1
ATOM 720 O O . TYR A 1 85 ? 8.540 5.009 -3.572 1.00 95.06 85 TYR A O 1
ATOM 728 N N . ILE A 1 86 ? 7.358 3.485 -4.716 1.00 93.81 86 ILE A N 1
ATOM 729 C CA . ILE A 1 86 ? 8.516 2.733 -5.216 1.00 93.81 86 ILE A CA 1
ATOM 730 C C . ILE A 1 86 ? 9.451 3.643 -6.025 1.00 93.81 86 ILE A C 1
ATOM 732 O O . ILE A 1 86 ? 10.667 3.633 -5.818 1.00 93.81 86 ILE A O 1
ATOM 736 N N . GLN A 1 87 ? 8.904 4.473 -6.919 1.00 93.56 87 GLN A N 1
ATOM 737 C CA . GLN A 1 87 ? 9.697 5.426 -7.696 1.00 93.56 87 GLN A CA 1
ATOM 738 C C . GLN A 1 87 ? 10.387 6.466 -6.811 1.00 93.56 87 GLN A C 1
ATOM 740 O O . GLN A 1 87 ? 11.551 6.796 -7.053 1.00 93.56 87 GLN A O 1
ATOM 745 N N . LEU A 1 88 ? 9.695 6.978 -5.790 1.00 92.81 88 LEU A N 1
ATOM 746 C CA . LEU A 1 88 ? 10.281 7.908 -4.828 1.00 92.81 88 LEU A CA 1
ATOM 747 C C . LEU A 1 88 ? 11.464 7.268 -4.087 1.00 92.81 88 LEU A C 1
ATOM 749 O O . LEU A 1 88 ? 12.527 7.882 -3.991 1.00 92.81 88 LEU A O 1
ATOM 753 N N . GLN A 1 89 ? 11.306 6.024 -3.626 1.00 91.50 89 GLN A N 1
ATOM 754 C CA . GLN A 1 89 ? 12.369 5.292 -2.934 1.00 91.50 89 GLN A CA 1
ATOM 755 C C . GLN A 1 89 ? 13.562 5.015 -3.851 1.00 91.50 89 GLN A C 1
ATOM 757 O O . GLN A 1 89 ? 14.699 5.291 -3.474 1.00 91.50 89 GLN A O 1
ATOM 762 N N . ARG A 1 90 ? 13.321 4.587 -5.098 1.00 89.81 90 ARG A N 1
ATOM 763 C CA . ARG A 1 90 ? 14.380 4.426 -6.111 1.00 89.81 90 ARG A CA 1
ATOM 764 C C . ARG A 1 90 ? 15.188 5.706 -6.302 1.00 89.81 90 ARG A C 1
ATOM 766 O O . ARG A 1 90 ? 16.415 5.670 -6.248 1.00 89.81 90 ARG A O 1
ATOM 773 N N . LYS A 1 91 ? 14.507 6.841 -6.497 1.00 88.75 91 LYS A N 1
ATOM 774 C CA . LYS A 1 91 ? 15.165 8.145 -6.670 1.00 88.75 91 LYS A CA 1
ATOM 775 C C . LYS A 1 91 ? 16.005 8.505 -5.448 1.00 88.75 91 LYS A C 1
ATOM 777 O O . LYS A 1 91 ? 17.157 8.893 -5.614 1.00 88.75 91 LYS A O 1
ATOM 782 N N . SER A 1 92 ? 15.460 8.323 -4.243 1.00 85.75 92 SER A N 1
ATOM 783 C CA . SER A 1 92 ? 16.186 8.581 -2.997 1.00 85.75 92 SER A CA 1
ATOM 784 C C . SER A 1 92 ? 17.473 7.750 -2.911 1.00 85.75 92 SER A C 1
ATOM 786 O O . SER A 1 92 ? 18.546 8.314 -2.705 1.00 85.75 92 SER A O 1
ATOM 788 N N . MET A 1 93 ? 17.408 6.448 -3.195 1.00 81.31 93 MET A N 1
ATOM 789 C CA . MET A 1 93 ? 18.582 5.567 -3.150 1.00 81.31 93 MET A CA 1
ATOM 790 C C . MET A 1 93 ? 19.644 5.925 -4.199 1.00 81.31 93 MET A C 1
ATOM 792 O O . MET A 1 93 ? 20.840 5.883 -3.902 1.00 81.31 93 MET A O 1
ATOM 796 N N . MET A 1 94 ? 19.229 6.324 -5.407 1.00 75.69 94 MET A N 1
ATOM 797 C CA . MET A 1 94 ? 20.155 6.791 -6.446 1.00 75.69 94 MET A CA 1
ATOM 798 C C . MET A 1 94 ? 20.831 8.108 -6.054 1.00 75.69 94 MET A C 1
ATOM 800 O O . MET A 1 94 ? 22.024 8.270 -6.281 1.00 75.69 94 MET A O 1
ATOM 804 N N . THR A 1 95 ? 20.115 9.033 -5.407 1.00 65.69 95 THR A N 1
ATOM 805 C CA . THR A 1 95 ? 20.721 10.290 -4.933 1.00 65.69 95 THR A CA 1
ATOM 806 C C . THR A 1 95 ? 21.712 10.094 -3.787 1.00 65.69 95 THR A C 1
ATOM 808 O O . THR A 1 95 ? 22.657 10.866 -3.675 1.00 65.69 95 THR A O 1
ATOM 811 N N . THR A 1 96 ? 21.548 9.059 -2.957 1.00 58.16 96 THR A N 1
ATOM 812 C CA . THR A 1 96 ? 22.500 8.749 -1.876 1.00 58.16 96 THR A CA 1
ATOM 813 C C . THR A 1 96 ? 23.756 8.033 -2.387 1.00 58.16 96 THR A C 1
ATOM 815 O O . THR A 1 96 ? 24.814 8.140 -1.775 1.00 58.16 96 THR A O 1
ATOM 818 N N . THR A 1 97 ? 23.658 7.312 -3.510 1.00 52.72 97 THR A N 1
ATOM 819 C CA . THR A 1 97 ? 24.781 6.574 -4.123 1.00 52.72 97 THR A CA 1
ATOM 820 C C . THR A 1 97 ? 25.495 7.344 -5.227 1.00 52.72 97 THR A C 1
ATOM 822 O O . THR A 1 97 ? 26.665 7.070 -5.496 1.00 52.72 97 THR A O 1
ATOM 825 N N . ALA A 1 98 ? 24.844 8.344 -5.824 1.00 53.22 98 ALA A N 1
ATOM 826 C CA . ALA A 1 98 ? 25.503 9.343 -6.644 1.00 53.22 98 ALA A CA 1
ATOM 827 C C . ALA A 1 98 ? 26.402 10.201 -5.742 1.00 53.22 98 ALA A C 1
ATOM 829 O O . ALA A 1 98 ? 26.006 11.259 -5.253 1.00 53.22 98 ALA A O 1
ATOM 830 N N . GLN A 1 99 ? 27.635 9.730 -5.516 1.00 48.22 99 GLN A N 1
ATOM 831 C CA . GLN A 1 99 ? 28.740 10.603 -5.141 1.00 48.22 99 GLN A CA 1
ATOM 832 C C . GLN A 1 99 ? 28.637 11.858 -6.001 1.00 48.22 99 GLN A C 1
ATOM 834 O O . GLN A 1 99 ? 28.464 11.758 -7.216 1.00 48.22 99 GLN A O 1
ATOM 839 N N . VAL A 1 100 ? 28.698 13.026 -5.363 1.00 49.22 100 VAL A N 1
ATOM 840 C CA . VAL A 1 100 ? 28.768 14.321 -6.036 1.00 49.22 100 VAL A CA 1
ATOM 841 C C . VAL A 1 100 ? 29.956 14.266 -6.992 1.00 49.22 100 VAL A C 1
ATOM 843 O O . VAL A 1 100 ? 31.099 14.489 -6.599 1.00 49.22 100 VAL A O 1
ATOM 846 N N . VAL A 1 101 ? 29.702 13.913 -8.252 1.00 50.44 101 VAL A N 1
ATOM 847 C CA . VAL A 1 101 ? 30.697 14.012 -9.309 1.00 50.44 101 VAL A CA 1
ATOM 848 C C . VAL A 1 101 ? 30.783 15.497 -9.592 1.00 50.44 101 VAL A C 1
ATOM 850 O O . VAL A 1 101 ? 29.989 16.059 -10.343 1.00 50.44 101 VAL A O 1
ATOM 853 N N . HIS A 1 102 ? 31.704 16.160 -8.901 1.00 46.81 102 HIS A N 1
ATOM 854 C CA . HIS A 1 102 ? 32.068 17.526 -9.209 1.00 46.81 102 HIS A CA 1
ATOM 855 C C . HIS A 1 102 ? 32.695 17.487 -10.603 1.00 46.81 102 HIS A C 1
ATOM 857 O O . HIS A 1 102 ? 33.862 17.130 -10.761 1.00 46.81 102 HIS A O 1
ATOM 863 N N . ILE A 1 103 ? 31.901 17.774 -11.635 1.00 57.47 103 ILE A N 1
ATOM 864 C CA . ILE A 1 103 ? 32.419 17.947 -12.989 1.00 57.47 103 ILE A CA 1
ATOM 865 C C . ILE A 1 103 ? 33.220 19.249 -12.957 1.00 57.47 103 ILE A C 1
ATOM 867 O O . ILE A 1 103 ? 32.694 20.339 -13.169 1.00 57.47 103 ILE A O 1
ATOM 871 N N . VAL A 1 104 ? 34.500 19.143 -12.601 1.00 44.00 104 VAL A N 1
ATOM 872 C CA . VAL A 1 104 ? 35.467 20.221 -12.773 1.00 44.00 104 VAL A CA 1
ATOM 873 C C . VAL A 1 104 ? 35.743 20.291 -14.269 1.00 44.00 104 VAL A C 1
ATOM 875 O O . VAL A 1 104 ? 36.473 19.469 -14.817 1.00 44.00 104 VAL A O 1
ATOM 878 N N . CYS A 1 105 ? 35.130 21.258 -14.949 1.00 47.38 105 CYS A N 1
ATOM 879 C CA . CYS A 1 105 ? 35.590 21.665 -16.270 1.00 47.38 105 CYS A CA 1
ATOM 880 C C . CYS A 1 105 ? 36.937 22.369 -16.091 1.00 47.38 105 CYS A C 1
ATOM 882 O O . CYS A 1 105 ? 36.991 23.585 -15.908 1.00 47.38 105 CYS A O 1
ATOM 884 N N . SER A 1 106 ? 38.024 21.600 -16.105 1.00 47.69 106 SER A N 1
ATOM 885 C CA . SER A 1 106 ? 39.366 22.153 -16.238 1.00 47.69 106 SER A CA 1
ATOM 886 C C . SER A 1 106 ? 39.501 22.751 -17.639 1.00 47.69 106 SER A C 1
ATOM 888 O O . SER A 1 106 ? 39.678 22.039 -18.619 1.00 47.69 106 SER A O 1
ATOM 890 N N . GLU A 1 107 ? 39.326 24.069 -17.686 1.00 46.47 107 GLU A N 1
ATOM 891 C CA . GLU A 1 107 ? 39.967 25.016 -18.600 1.0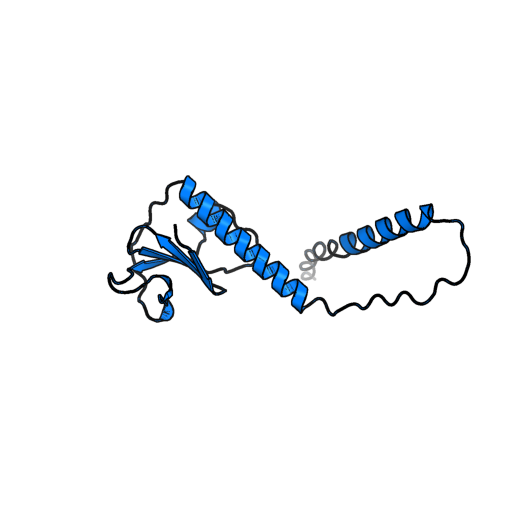0 46.47 107 GLU A CA 1
ATOM 892 C C . GLU A 1 107 ? 39.933 24.664 -20.098 1.00 46.47 107 GLU A C 1
ATOM 894 O O . GLU A 1 107 ? 40.848 24.058 -20.646 1.00 46.47 107 GLU A O 1
ATOM 899 N N . LEU A 1 108 ? 38.919 25.174 -20.805 1.00 43.81 108 LEU A N 1
ATOM 900 C CA . LEU A 1 108 ? 39.050 25.465 -22.235 1.00 43.81 108 LEU A CA 1
ATOM 901 C C . LEU A 1 108 ? 39.516 26.916 -22.389 1.00 43.81 108 LEU A C 1
ATOM 903 O O . LEU A 1 108 ? 38.713 27.848 -22.440 1.00 43.81 108 LEU A O 1
ATOM 907 N N . GLN A 1 109 ? 40.832 27.109 -22.431 1.00 45.72 109 GLN A N 1
ATOM 908 C CA . GLN A 1 109 ? 41.424 28.330 -22.965 1.00 45.72 109 GLN A CA 1
ATOM 909 C C . GLN A 1 109 ? 41.313 28.318 -24.500 1.00 45.72 109 GLN A C 1
ATOM 911 O O . GLN A 1 109 ? 41.694 27.348 -25.144 1.00 45.72 109 GLN A O 1
ATOM 916 N N . GLN A 1 110 ? 40.841 29.451 -25.042 1.00 49.00 110 GLN A N 1
ATOM 917 C CA . GLN A 1 110 ? 40.885 29.907 -26.446 1.00 49.00 110 GLN A CA 1
ATOM 918 C C . GLN A 1 110 ? 39.794 29.422 -27.429 1.00 49.00 110 GLN A C 1
ATOM 920 O O . GLN A 1 110 ? 39.887 28.356 -28.019 1.00 49.00 110 GLN A O 1
ATOM 925 N N . ALA A 1 111 ? 38.822 30.312 -27.695 1.00 41.50 111 ALA A N 1
ATOM 926 C CA . ALA A 1 111 ? 38.519 30.948 -29.000 1.00 41.50 111 ALA A CA 1
ATOM 927 C C . ALA A 1 111 ? 37.001 31.257 -29.155 1.00 41.50 111 ALA A C 1
ATOM 929 O O . ALA A 1 111 ? 36.170 30.404 -28.850 1.00 41.50 111 ALA A O 1
ATOM 930 N N . PRO A 1 112 ? 36.592 32.457 -29.626 1.00 49.84 112 PRO A N 1
ATOM 931 C CA . PRO A 1 112 ? 35.21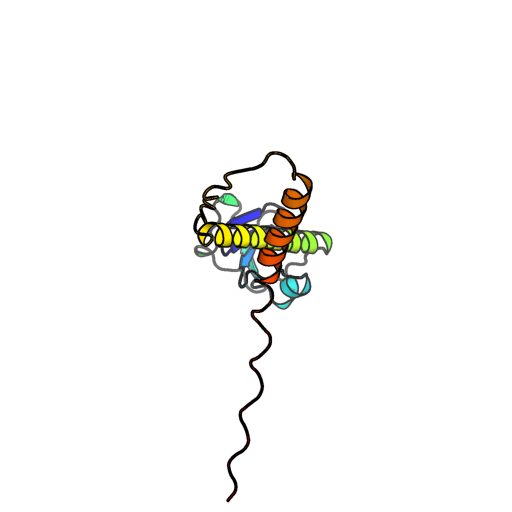5 32.952 -29.480 1.00 49.84 112 PRO A CA 1
ATOM 932 C C . PRO A 1 112 ? 34.231 32.594 -30.615 1.00 49.84 112 PRO A C 1
ATOM 934 O O . PRO A 1 112 ? 33.270 33.332 -30.820 1.00 49.84 112 PRO A O 1
ATOM 937 N N . TYR A 1 113 ? 34.408 31.504 -31.367 1.00 47.75 113 TYR A N 1
ATOM 938 C CA . TYR A 1 113 ? 33.557 31.265 -32.546 1.00 47.75 113 TYR A CA 1
ATOM 939 C C . TYR A 1 113 ? 33.087 29.826 -32.763 1.00 47.75 113 TYR A C 1
ATOM 941 O O . TYR A 1 113 ? 33.058 29.381 -33.897 1.00 47.75 113 TYR A O 1
ATOM 949 N N . GLU A 1 114 ? 32.627 29.087 -31.746 1.00 53.81 114 GLU A N 1
ATOM 950 C CA . GLU A 1 114 ? 31.957 27.808 -32.062 1.00 53.81 114 GLU A CA 1
ATOM 951 C C . GLU A 1 114 ? 30.896 27.319 -31.059 1.00 53.81 114 GLU A C 1
ATOM 953 O O . GLU A 1 114 ? 30.894 26.186 -30.579 1.00 53.81 114 GLU A O 1
ATOM 958 N N . TRP A 1 115 ? 29.897 28.164 -30.792 1.00 50.41 115 TRP A N 1
ATOM 959 C CA . TRP A 1 115 ? 28.737 27.813 -29.955 1.00 50.41 115 TRP A CA 1
ATOM 960 C C . TRP A 1 115 ? 27.876 26.657 -30.503 1.00 50.41 115 TRP A C 1
ATOM 962 O O . TRP A 1 115 ? 27.148 26.016 -29.743 1.00 50.41 115 TRP A O 1
ATOM 972 N N . HIS A 1 116 ? 27.968 26.335 -31.798 1.00 53.97 116 HIS A N 1
ATOM 973 C CA . HIS A 1 116 ? 27.214 25.225 -32.391 1.00 53.97 116 HIS A CA 1
ATOM 974 C C . HIS A 1 116 ? 27.783 23.835 -32.054 1.00 53.97 116 HIS A C 1
ATOM 976 O O . HIS A 1 116 ? 27.002 22.889 -31.926 1.00 53.97 116 HIS A O 1
ATOM 982 N N . LEU A 1 117 ? 29.095 23.698 -31.820 1.00 51.19 117 LEU A N 1
ATOM 983 C CA . LEU A 1 117 ? 29.695 22.413 -31.430 1.00 51.19 117 LEU A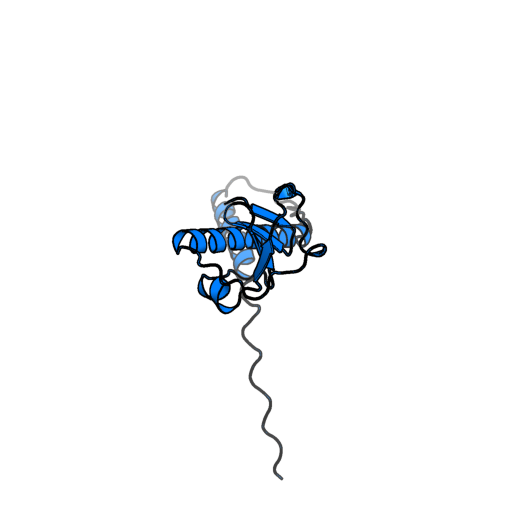 CA 1
ATOM 984 C C . LEU A 1 117 ? 29.464 22.069 -29.951 1.00 51.19 117 LEU A C 1
ATOM 986 O O . LEU A 1 117 ? 29.296 20.896 -29.611 1.00 51.19 117 LEU A O 1
ATOM 990 N N . LEU A 1 118 ? 29.354 23.072 -29.073 1.00 51.75 118 LEU A N 1
ATOM 991 C CA . LEU A 1 118 ? 29.046 22.870 -27.648 1.00 51.75 118 LEU A CA 1
ATOM 992 C C . LEU A 1 118 ? 27.676 22.209 -27.428 1.00 51.75 118 LEU A C 1
ATOM 994 O O . LEU A 1 118 ? 27.533 21.344 -26.562 1.00 51.75 118 LEU A O 1
ATOM 998 N N . ARG A 1 119 ? 26.678 22.541 -28.256 1.00 51.38 119 ARG A N 1
ATOM 999 C CA . ARG A 1 119 ? 25.333 21.951 -28.154 1.00 51.38 119 ARG A CA 1
ATOM 1000 C C . ARG A 1 119 ? 25.308 20.476 -28.577 1.00 51.38 119 ARG A C 1
ATOM 1002 O O . ARG A 1 119 ? 24.591 19.681 -27.973 1.00 51.38 119 ARG A O 1
ATOM 1009 N N . LEU A 1 120 ? 26.117 20.101 -29.570 1.00 50.44 120 LEU A N 1
ATOM 1010 C CA . LEU A 1 120 ? 26.251 18.714 -30.030 1.00 50.44 120 LEU A CA 1
ATOM 1011 C C . LEU A 1 120 ? 27.060 17.858 -29.047 1.00 50.44 120 LEU A C 1
ATOM 1013 O O . LEU A 1 120 ? 26.661 16.732 -28.754 1.00 50.44 120 LEU A O 1
ATOM 1017 N N . ASN A 1 121 ? 28.131 18.404 -28.464 1.00 51.09 121 ASN A N 1
ATOM 1018 C CA . ASN A 1 121 ? 28.948 17.672 -27.494 1.00 51.09 121 ASN A CA 1
ATOM 1019 C C . ASN A 1 121 ? 28.236 17.451 -26.154 1.00 51.09 121 ASN A C 1
ATOM 1021 O O . ASN A 1 121 ? 28.368 16.373 -25.579 1.00 51.09 121 ASN A O 1
ATOM 1025 N N . MET A 1 122 ? 27.415 18.399 -25.687 1.00 52.41 122 MET A N 1
ATOM 1026 C CA . MET A 1 122 ? 26.562 18.157 -24.516 1.00 52.41 122 MET A CA 1
ATOM 1027 C C . MET A 1 122 ? 25.501 17.083 -24.784 1.00 52.41 122 MET A C 1
ATOM 1029 O O . MET A 1 122 ? 25.267 16.234 -23.925 1.00 52.41 122 MET A O 1
ATOM 1033 N N . SER A 1 123 ? 24.902 17.072 -25.981 1.00 50.75 123 SER A N 1
ATOM 1034 C CA . SER A 1 123 ? 23.943 16.030 -26.367 1.00 50.75 123 SER A CA 1
ATOM 1035 C C . SER A 1 123 ? 24.603 14.646 -26.421 1.00 50.75 123 SER A C 1
ATOM 1037 O O . SER A 1 123 ? 24.052 13.685 -25.890 1.00 50.75 123 SER A O 1
ATOM 1039 N N . LEU A 1 124 ? 25.806 14.539 -26.998 1.00 49.84 124 LEU A N 1
ATOM 1040 C CA . LEU A 1 124 ? 26.560 13.281 -27.083 1.00 49.84 124 LEU A CA 1
ATOM 1041 C C . LEU A 1 124 ? 27.077 12.794 -25.721 1.00 49.84 124 LEU A C 1
ATOM 1043 O O . LEU A 1 124 ? 27.074 11.589 -25.466 1.00 49.84 124 LEU A O 1
ATOM 1047 N N . ALA A 1 125 ? 27.482 13.703 -24.829 1.00 50.81 125 ALA A N 1
ATOM 1048 C CA . ALA A 1 125 ? 27.901 13.354 -23.472 1.00 50.81 125 ALA A CA 1
ATOM 1049 C C . ALA A 1 125 ? 26.728 12.811 -22.639 1.00 50.81 125 ALA A C 1
ATOM 1051 O O . ALA A 1 125 ? 26.871 11.788 -21.971 1.00 50.81 125 ALA A O 1
ATOM 1052 N N . PHE A 1 126 ? 25.544 13.424 -22.750 1.00 51.03 126 PHE A N 1
ATOM 1053 C CA . PHE A 1 126 ? 24.336 12.940 -22.077 1.00 51.03 126 PHE A CA 1
ATOM 1054 C C . PHE A 1 126 ? 23.890 11.573 -22.623 1.00 51.03 126 PHE A C 1
ATOM 1056 O O . PHE A 1 126 ? 23.535 10.669 -21.868 1.00 51.03 126 PHE A O 1
ATOM 1063 N N . GLN A 1 127 ? 24.001 11.372 -23.940 1.00 47.81 127 GLN A N 1
ATOM 1064 C CA . GLN A 1 127 ? 23.647 10.111 -24.594 1.00 47.81 127 GLN A CA 1
ATOM 1065 C C . GLN A 1 127 ? 24.622 8.971 -24.241 1.00 47.81 127 GLN A C 1
ATOM 1067 O O . GLN A 1 127 ? 24.191 7.827 -24.096 1.00 47.81 127 GLN A O 1
ATOM 1072 N N . ARG A 1 128 ? 25.911 9.271 -24.010 1.00 42.41 128 ARG A N 1
ATOM 1073 C CA . ARG A 1 128 ? 26.902 8.304 -23.497 1.00 42.41 128 ARG A CA 1
ATOM 1074 C C . ARG A 1 128 ? 26.637 7.881 -22.051 1.00 42.41 128 ARG A C 1
ATOM 1076 O O . ARG A 1 128 ? 26.799 6.702 -21.747 1.00 42.41 128 ARG A O 1
ATOM 1083 N N . ILE A 1 129 ? 26.183 8.795 -21.192 1.00 51.69 129 ILE A N 1
ATOM 1084 C CA . ILE A 1 129 ? 25.803 8.468 -19.807 1.00 51.69 129 ILE A CA 1
ATOM 1085 C C . ILE A 1 129 ? 24.565 7.555 -19.800 1.00 51.69 129 ILE A C 1
ATOM 1087 O O . ILE A 1 129 ? 24.558 6.540 -19.113 1.00 51.69 129 ILE A O 1
ATOM 1091 N N . CYS A 1 130 ? 23.564 7.822 -20.645 1.00 47.59 130 CYS A N 1
ATOM 1092 C CA . CYS A 1 130 ? 22.365 6.978 -20.725 1.00 47.59 130 CYS A CA 1
ATOM 1093 C C . CYS A 1 130 ? 22.583 5.597 -21.382 1.00 47.59 130 CYS A C 1
ATOM 1095 O O . CYS A 1 130 ? 21.800 4.680 -21.132 1.00 47.59 130 CYS A O 1
ATOM 1097 N N . LEU A 1 131 ? 23.601 5.432 -22.238 1.00 44.59 131 LEU A N 1
ATOM 1098 C CA . LEU A 1 131 ? 23.928 4.146 -22.879 1.00 44.59 131 LEU A CA 1
ATOM 1099 C C . LEU A 1 131 ? 24.823 3.247 -22.008 1.00 44.59 131 LEU A C 1
ATOM 1101 O O . LEU A 1 131 ? 24.777 2.028 -22.160 1.00 44.59 131 LEU A O 1
ATOM 1105 N N . SER A 1 132 ? 25.585 3.824 -21.073 1.00 44.34 132 SER A N 1
ATOM 1106 C CA . SER A 1 132 ? 26.436 3.094 -20.120 1.00 44.34 132 SER A CA 1
ATOM 1107 C C . SER A 1 132 ? 25.637 2.190 -19.168 1.00 44.34 132 SER A C 1
ATOM 1109 O O . SER A 1 132 ? 26.056 1.069 -18.893 1.00 44.34 132 SER A O 1
ATOM 1111 N N . ASP A 1 133 ? 24.448 2.617 -18.730 1.00 45.25 133 ASP A N 1
ATOM 1112 C CA . ASP A 1 133 ? 23.619 1.846 -17.785 1.00 45.25 133 ASP A CA 1
ATOM 1113 C C . ASP A 1 133 ? 22.800 0.720 -18.440 1.00 45.25 133 ASP A C 1
ATOM 1115 O O . ASP A 1 133 ? 22.081 -0.014 -17.760 1.00 45.25 133 ASP A O 1
ATOM 1119 N N . ARG A 1 134 ? 22.907 0.532 -19.764 1.00 45.53 134 ARG A N 1
ATOM 1120 C CA . ARG A 1 134 ? 22.127 -0.473 -20.506 1.00 45.53 134 ARG A CA 1
ATOM 1121 C C . ARG A 1 134 ? 22.960 -1.624 -21.084 1.00 45.53 134 ARG A C 1
ATOM 1123 O O . ARG A 1 134 ? 22.545 -2.231 -22.065 1.00 45.53 134 ARG A O 1
ATOM 1130 N N . CYS A 1 135 ? 24.100 -1.960 -20.469 1.00 37.69 135 CYS A N 1
ATOM 1131 C CA . CYS A 1 135 ? 24.938 -3.097 -20.889 1.00 37.69 135 CYS A CA 1
ATOM 1132 C C . CYS A 1 135 ? 25.337 -4.046 -19.738 1.00 37.69 135 CYS A C 1
ATOM 1134 O O . CYS A 1 135 ? 26.425 -4.616 -19.728 1.00 37.69 135 CYS A O 1
ATOM 1136 N N . GLY A 1 136 ? 24.454 -4.217 -18.749 1.00 41.34 136 GLY A N 1
ATOM 1137 C CA . GLY A 1 136 ? 24.716 -5.015 -17.546 1.00 41.34 136 GLY A CA 1
ATOM 1138 C C . GLY A 1 136 ? 23.805 -6.225 -17.338 1.00 41.34 136 GLY A C 1
ATOM 1139 O O . GLY A 1 136 ? 23.573 -6.578 -16.194 1.00 41.34 136 GLY A O 1
ATOM 1140 N N . SER A 1 137 ? 23.230 -6.841 -18.378 1.00 43.62 137 SER A N 1
ATOM 1141 C CA . SER A 1 137 ? 22.550 -8.146 -18.241 1.00 43.62 137 SER A CA 1
ATOM 1142 C C . SER A 1 137 ? 22.219 -8.755 -19.605 1.00 43.62 137 SER A C 1
ATOM 1144 O O . SER A 1 137 ? 21.063 -8.788 -20.013 1.00 43.62 137 SER A O 1
ATOM 1146 N N . LEU A 1 138 ? 23.216 -9.261 -20.323 1.00 43.00 138 LEU A N 1
ATOM 1147 C CA . LEU A 1 138 ? 23.013 -10.366 -21.264 1.00 43.00 138 LEU A CA 1
ATOM 1148 C C . LEU A 1 138 ? 24.395 -10.946 -21.570 1.00 43.00 138 LEU A C 1
ATOM 1150 O O . LEU A 1 138 ? 25.123 -10.351 -22.347 1.00 43.00 138 LEU A O 1
ATOM 1154 N N . MET A 1 139 ? 24.785 -12.006 -20.855 1.00 40.56 139 MET A N 1
ATOM 1155 C CA . MET A 1 139 ? 25.845 -12.990 -21.175 1.00 40.56 139 MET A CA 1
ATOM 1156 C C . MET A 1 139 ? 26.219 -13.734 -19.879 1.00 40.56 139 MET A C 1
ATOM 1158 O O . MET A 1 139 ? 27.285 -13.537 -19.299 1.00 40.56 139 MET A O 1
ATOM 1162 N N . LYS A 1 140 ? 25.306 -14.565 -19.362 1.00 44.72 140 LYS A N 1
ATOM 1163 C CA . LYS A 1 140 ? 25.670 -15.625 -18.405 1.00 44.72 140 LYS A CA 1
ATOM 1164 C C . LYS A 1 140 ? 24.618 -16.730 -18.380 1.00 44.72 140 LYS A C 1
ATOM 1166 O O . LYS A 1 140 ? 23.921 -16.935 -17.393 1.00 44.72 140 LYS A O 1
ATOM 1171 N N . LYS A 1 141 ? 24.495 -17.441 -19.496 1.00 44.97 141 LYS A N 1
ATOM 1172 C CA . LYS A 1 141 ? 23.936 -18.794 -19.525 1.00 44.97 141 LYS A CA 1
ATOM 1173 C C . LYS A 1 141 ? 24.370 -19.455 -20.821 1.00 44.97 141 LYS A C 1
ATOM 1175 O O . LYS A 1 141 ? 23.738 -19.240 -21.836 1.00 44.97 141 LYS A O 1
ATOM 1180 N N . GLU A 1 142 ? 25.478 -20.176 -20.746 1.00 43.06 142 GLU A N 1
ATOM 1181 C CA . GLU A 1 142 ? 25.754 -21.436 -21.445 1.00 43.06 142 GLU A CA 1
ATOM 1182 C C . GLU A 1 142 ? 27.225 -21.757 -21.202 1.00 43.06 142 GLU A C 1
ATOM 1184 O O . GLU A 1 142 ? 28.095 -21.040 -21.668 1.00 43.06 142 GLU A O 1
ATOM 1189 N N . ASP A 1 143 ? 27.469 -22.728 -20.318 1.00 47.19 143 ASP A N 1
ATOM 1190 C CA . ASP A 1 143 ? 28.585 -23.682 -20.398 1.00 47.19 143 ASP A CA 1
ATOM 1191 C C . ASP A 1 143 ? 28.696 -24.448 -19.082 1.00 47.19 143 ASP A C 1
ATOM 1193 O O . ASP A 1 143 ? 29.523 -24.154 -18.223 1.00 47.19 143 ASP A O 1
ATOM 1197 N N . LYS A 1 144 ? 27.833 -25.454 -18.920 1.00 49.31 144 LYS A N 1
ATOM 1198 C CA . LYS A 1 144 ? 28.139 -26.674 -18.162 1.00 49.31 144 LYS A CA 1
ATOM 1199 C C . LYS A 1 144 ? 27.249 -27.791 -18.689 1.00 49.31 144 LYS A C 1
ATOM 1201 O O . LYS A 1 144 ? 26.122 -27.909 -18.235 1.00 49.31 144 LYS A O 1
ATOM 1206 N N . HIS A 1 145 ? 27.754 -28.577 -19.637 1.00 46.09 145 HIS A N 1
ATOM 1207 C CA . HIS A 1 145 ? 27.669 -30.044 -19.631 1.00 46.09 145 HIS A CA 1
ATOM 1208 C C . HIS A 1 145 ? 28.276 -30.616 -20.920 1.00 46.09 145 HIS A C 1
ATOM 1210 O O . HIS A 1 145 ? 27.576 -30.802 -21.904 1.00 46.09 145 HIS A O 1
ATOM 1216 N N . ALA A 1 146 ? 29.569 -30.944 -20.892 1.00 46.88 146 ALA A N 1
ATOM 1217 C CA . ALA A 1 146 ? 30.157 -31.973 -21.753 1.00 46.88 146 ALA A CA 1
ATOM 1218 C C . ALA A 1 146 ? 31.569 -32.323 -21.258 1.00 46.88 146 ALA A C 1
ATOM 1220 O O . ALA A 1 146 ? 32.530 -31.675 -21.645 1.00 46.88 146 ALA A O 1
ATOM 1221 N N . ALA A 1 147 ? 31.683 -33.319 -20.372 1.00 44.94 147 ALA A N 1
ATOM 1222 C CA . ALA A 1 147 ? 32.858 -34.197 -20.268 1.00 44.94 147 ALA A CA 1
ATOM 1223 C C . ALA A 1 147 ? 32.623 -35.266 -19.187 1.00 44.94 147 ALA A C 1
ATOM 1225 O O . ALA A 1 147 ? 33.046 -35.128 -18.041 1.00 44.94 147 ALA A O 1
ATOM 1226 N N . LYS A 1 148 ? 31.924 -36.341 -19.558 1.00 46.16 148 LYS A N 1
ATOM 1227 C CA . LYS A 1 148 ? 32.118 -37.677 -18.977 1.00 46.16 148 LYS A CA 1
ATOM 1228 C C . LYS A 1 148 ? 31.698 -38.717 -20.013 1.00 46.16 148 LYS A C 1
ATOM 1230 O O . LYS A 1 148 ? 30.516 -39.001 -20.174 1.00 46.16 148 LYS A O 1
ATOM 1235 N N . SER A 1 149 ? 32.674 -39.227 -20.751 1.00 47.72 149 SER A N 1
ATOM 1236 C CA . SER A 1 149 ? 32.680 -40.559 -21.367 1.00 47.72 149 SER A CA 1
ATOM 1237 C C . SER A 1 149 ? 34.054 -40.775 -21.999 1.00 47.72 149 SER A C 1
ATOM 1239 O O . SER A 1 149 ? 34.513 -39.935 -22.770 1.00 47.72 149 SER A O 1
ATOM 1241 N N . GLY A 1 150 ? 34.705 -41.873 -21.618 1.00 44.31 150 GLY A N 1
ATOM 1242 C CA . GLY A 1 150 ? 36.053 -42.259 -22.027 1.00 44.31 150 GLY A CA 1
ATOM 1243 C C . GLY A 1 150 ? 36.826 -42.788 -20.841 1.00 44.31 150 GLY A C 1
ATOM 1244 O O . GLY A 1 150 ? 37.722 -42.052 -20.382 1.00 44.31 150 GLY A O 1
#

Foldseek 3Di:
DDWDDDPQWIWDDDDQFKIKIWGDPDLDQDDLCCCPPVTPIFIFGHDNPDDPVPDDVVVGDTDPPDDDDDDPVRSVVVSVVNNVVSVVVVVVVVVVVPDPPPPPPPDDPDDDPDPPVVVVVVVVVVVVVVVVVVPPDDDPDDDDDDDDDD

Organism: NCBI:txid28031

Sequence (150 aa):
METMKHYPFIYFLYERNQVLVYKIQTLDYITLANVVEKGEWEGYELLPSEPFTTFRHEQSDPKEGWSFWVAAEHLSHLVDTINDYIQLQRKSMMTTTAQVVHIVCSELQQAPYEWHLLRLNMSLAFQRICLSDRCGSLMKKEDKHAAKSG

Radius of gyration: 25.14 Å; chains: 1; bounding box: 55×75×52 Å